Protein AF-A0A915ID88-F1 (afdb_monomer_lite)

Structure (mmCIF, N/CA/C/O backbone):
data_AF-A0A915ID88-F1
#
_entry.id   AF-A0A915ID88-F1
#
loop_
_atom_site.group_PDB
_atom_site.id
_atom_site.type_symbol
_atom_site.label_atom_id
_atom_site.label_alt_id
_atom_site.label_comp_id
_atom_site.label_asym_id
_atom_site.label_entity_id
_atom_site.label_seq_id
_atom_site.pdbx_PDB_ins_code
_atom_site.Cartn_x
_atom_site.Cartn_y
_atom_site.Cartn_z
_atom_site.occupancy
_atom_site.B_iso_or_equiv
_atom_site.auth_seq_id
_atom_site.auth_comp_id
_atom_site.auth_asym_id
_atom_site.auth_atom_id
_atom_site.pdbx_PDB_model_num
ATOM 1 N N . MET A 1 1 ? 20.698 13.319 -24.435 1.00 48.31 1 MET A N 1
ATOM 2 C CA . MET A 1 1 ? 21.457 12.767 -23.294 1.00 48.31 1 MET A CA 1
ATOM 3 C C . MET A 1 1 ? 20.736 11.503 -22.877 1.00 48.31 1 MET A C 1
ATOM 5 O O . MET A 1 1 ? 19.525 11.572 -22.724 1.00 48.31 1 MET A O 1
ATOM 9 N N . ARG A 1 2 ? 21.416 10.352 -22.846 1.00 58.12 2 ARG A N 1
ATOM 10 C CA . ARG A 1 2 ? 20.811 9.112 -22.338 1.00 58.12 2 ARG A CA 1
ATOM 11 C C . ARG A 1 2 ? 20.704 9.270 -20.818 1.00 58.12 2 ARG A C 1
ATOM 13 O O . ARG A 1 2 ? 21.657 9.757 -20.217 1.00 58.12 2 ARG A O 1
ATOM 20 N N . ASP A 1 3 ? 19.543 8.951 -20.260 1.00 83.62 3 ASP A N 1
ATOM 21 C CA . ASP A 1 3 ? 19.298 8.963 -18.817 1.00 83.62 3 ASP A CA 1
ATOM 22 C C . ASP A 1 3 ? 20.372 8.112 -18.106 1.00 83.62 3 ASP A C 1
ATOM 24 O O . ASP A 1 3 ? 20.806 7.083 -18.639 1.00 83.62 3 ASP A O 1
ATOM 28 N N . GLU A 1 4 ? 20.860 8.552 -16.944 1.00 86.19 4 GLU A N 1
ATOM 29 C CA . GLU A 1 4 ? 21.868 7.807 -16.176 1.00 86.19 4 GLU A CA 1
ATOM 30 C C . GLU A 1 4 ? 21.351 6.411 -15.797 1.00 86.19 4 GLU A C 1
ATOM 32 O O . GLU A 1 4 ? 22.113 5.439 -15.827 1.00 86.19 4 GLU A O 1
ATOM 37 N N . SER A 1 5 ? 20.041 6.294 -15.556 1.00 83.81 5 SER A N 1
ATOM 38 C CA . SER A 1 5 ? 19.356 5.023 -15.304 1.00 83.81 5 SER A CA 1
ATOM 39 C C . SER A 1 5 ? 19.435 4.068 -16.502 1.00 83.81 5 SER A C 1
ATOM 41 O O . SER A 1 5 ? 19.784 2.898 -16.341 1.00 83.81 5 SER A O 1
ATOM 43 N N . GLU A 1 6 ? 19.223 4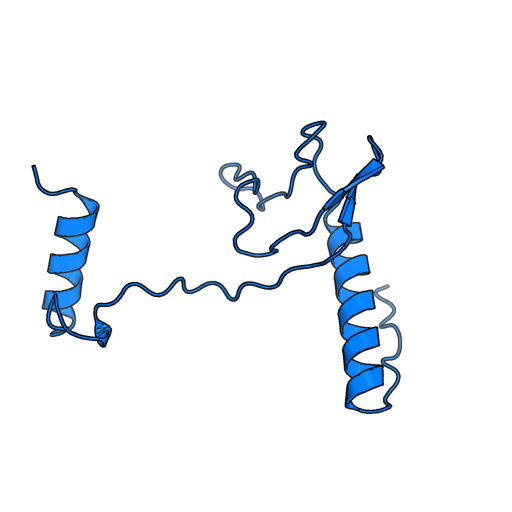.568 -17.720 1.00 86.69 6 GLU A N 1
ATOM 44 C CA . GLU A 1 6 ? 19.307 3.796 -18.968 1.00 86.69 6 GLU A CA 1
ATOM 45 C C . GLU A 1 6 ? 20.742 3.337 -19.269 1.00 86.69 6 GLU A C 1
ATOM 47 O O . GLU A 1 6 ? 20.978 2.227 -19.757 1.00 86.69 6 GLU A O 1
ATOM 52 N N . SER A 1 7 ? 21.732 4.177 -18.956 1.00 89.31 7 SER A N 1
ATOM 53 C CA . SER A 1 7 ? 23.149 3.817 -19.086 1.00 89.31 7 SER A CA 1
ATOM 54 C C . SER A 1 7 ? 23.538 2.694 -18.118 1.00 89.31 7 SER A C 1
ATOM 56 O O . SER A 1 7 ? 24.204 1.722 -18.507 1.00 89.31 7 SER A O 1
ATOM 58 N N . LEU A 1 8 ? 23.082 2.796 -16.866 1.00 92.25 8 LEU A N 1
ATOM 59 C CA . LEU A 1 8 ? 23.338 1.798 -15.833 1.00 92.25 8 LEU A CA 1
ATOM 60 C C . LEU A 1 8 ? 22.641 0.472 -16.158 1.00 92.25 8 LEU A C 1
ATOM 62 O O . LEU A 1 8 ? 23.289 -0.574 -16.119 1.00 92.25 8 LEU A O 1
ATOM 66 N N . LYS A 1 9 ? 21.369 0.518 -16.576 1.00 91.19 9 LYS A N 1
ATOM 67 C CA . LYS A 1 9 ? 20.600 -0.655 -17.012 1.00 91.19 9 LYS A CA 1
ATOM 68 C C . LYS A 1 9 ? 21.320 -1.406 -18.133 1.00 91.19 9 LYS A C 1
ATOM 70 O O . LYS A 1 9 ? 21.600 -2.593 -17.988 1.00 91.19 9 LYS A O 1
ATOM 75 N N . SER A 1 10 ? 21.696 -0.719 -19.216 1.00 91.12 10 SER A N 1
ATOM 76 C CA . SER A 1 10 ? 22.422 -1.338 -20.339 1.00 91.12 10 SER A CA 1
ATOM 77 C C . SER A 1 10 ? 23.758 -1.953 -19.894 1.00 91.12 10 SER A C 1
ATOM 79 O O . SER A 1 10 ? 24.137 -3.027 -20.362 1.00 91.12 10 SER A O 1
ATOM 81 N N . THR A 1 11 ? 24.486 -1.295 -18.986 1.00 94.12 11 THR A N 1
ATOM 82 C CA . THR A 1 11 ? 25.762 -1.815 -18.467 1.00 94.12 11 THR A CA 1
ATOM 83 C C . THR A 1 11 ? 25.559 -3.083 -17.636 1.00 94.12 11 THR A C 1
ATOM 85 O O . THR A 1 11 ? 26.269 -4.065 -17.845 1.00 94.12 11 THR A O 1
ATOM 88 N N . LEU A 1 12 ? 24.564 -3.101 -16.746 1.00 93.69 12 LEU A N 1
ATOM 89 C CA . LEU A 1 12 ? 24.250 -4.264 -15.912 1.00 93.69 12 LEU A CA 1
ATOM 90 C C . LEU A 1 12 ? 23.770 -5.457 -16.744 1.00 93.69 12 LEU A C 1
ATOM 92 O O . LEU A 1 12 ? 24.253 -6.568 -16.541 1.00 93.69 12 LEU A O 1
ATOM 96 N N . LEU A 1 13 ? 22.892 -5.231 -17.725 1.00 95.25 13 LEU A N 1
ATOM 97 C CA . LEU A 1 13 ? 22.415 -6.293 -18.617 1.00 95.25 13 LEU A CA 1
ATOM 98 C C . LEU A 1 13 ? 23.569 -6.923 -19.411 1.00 95.25 13 LEU A C 1
ATOM 100 O O . LEU A 1 13 ? 23.649 -8.146 -19.503 1.00 95.25 13 LEU A O 1
ATOM 104 N N . LYS A 1 14 ? 24.530 -6.115 -19.885 1.00 94.44 14 LYS A N 1
ATOM 105 C CA . LYS A 1 14 ? 25.759 -6.619 -20.527 1.00 94.44 14 LYS A CA 1
ATOM 106 C C . LYS A 1 14 ? 26.608 -7.470 -19.584 1.00 94.44 14 LYS A C 1
ATO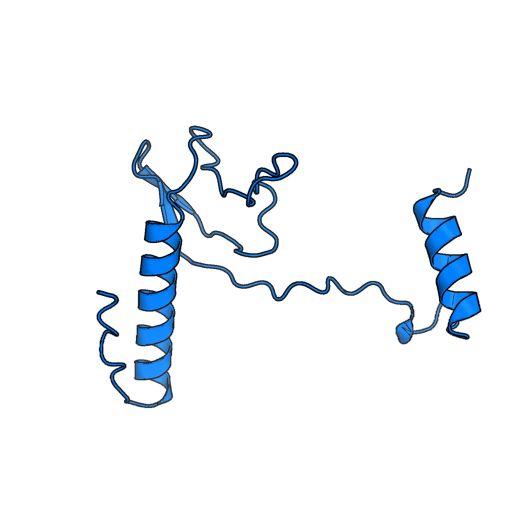M 108 O O . LYS A 1 14 ? 27.105 -8.505 -20.018 1.00 94.44 14 LYS A O 1
ATOM 113 N N . CYS A 1 15 ? 26.758 -7.073 -18.318 1.00 95.81 15 CYS A N 1
ATOM 114 C CA . CYS A 1 15 ? 27.470 -7.875 -17.313 1.00 95.81 15 CYS A CA 1
ATOM 115 C C . CYS A 1 15 ? 26.790 -9.226 -17.051 1.00 95.81 15 CYS A C 1
ATOM 117 O O . CYS A 1 15 ? 27.472 -10.208 -16.773 1.00 95.81 15 CYS A O 1
ATOM 119 N N . LEU A 1 16 ? 25.461 -9.277 -17.155 1.00 94.81 16 LEU A N 1
ATOM 120 C CA . LEU A 1 16 ? 24.659 -10.491 -16.993 1.00 94.81 16 LEU A CA 1
ATOM 121 C C . LEU A 1 16 ? 24.507 -11.298 -18.293 1.00 94.81 16 LEU A C 1
ATOM 123 O O . LEU A 1 16 ? 23.836 -12.326 -18.288 1.00 94.81 16 LEU A O 1
ATOM 127 N N . CYS A 1 17 ? 25.112 -10.853 -19.402 1.00 94.81 17 CYS A N 1
ATOM 128 C CA . CYS A 1 17 ? 24.933 -11.427 -20.740 1.00 94.81 17 CYS A CA 1
ATOM 129 C C . CYS A 1 17 ? 23.463 -11.467 -21.212 1.00 94.81 17 CYS A C 1
ATOM 131 O O . CYS A 1 17 ? 23.100 -12.305 -22.037 1.00 94.81 17 CYS A O 1
ATOM 133 N N . ILE A 1 18 ? 22.627 -10.551 -20.718 1.00 95.94 18 ILE A N 1
ATOM 134 C CA . ILE A 1 18 ? 21.220 -10.401 -21.100 1.00 95.94 18 ILE A CA 1
ATOM 135 C C . ILE A 1 18 ? 21.120 -9.343 -22.207 1.00 95.94 18 ILE A C 1
ATOM 137 O O . ILE A 1 18 ? 21.709 -8.263 -22.121 1.00 95.94 18 ILE A O 1
ATOM 141 N N . GLY A 1 19 ? 20.374 -9.642 -23.273 1.00 93.31 19 GLY A N 1
ATOM 142 C CA . GLY A 1 19 ? 20.153 -8.693 -24.366 1.00 93.31 19 GLY A CA 1
ATOM 143 C C . GLY A 1 19 ? 19.231 -7.547 -23.942 1.00 93.31 19 GLY A C 1
ATOM 144 O O . GLY A 1 19 ? 18.193 -7.796 -23.344 1.00 93.31 19 GLY A O 1
ATOM 145 N N . GLU A 1 20 ? 19.553 -6.301 -24.307 1.00 90.38 20 GLU A N 1
ATOM 146 C CA . GLU A 1 20 ? 18.789 -5.089 -23.922 1.00 90.38 20 GLU A CA 1
ATOM 147 C C . GLU A 1 20 ? 17.307 -5.123 -24.353 1.00 90.38 20 GLU A C 1
ATOM 149 O O . GLU A 1 20 ? 16.471 -4.473 -23.736 1.00 90.38 20 GLU A O 1
ATOM 154 N N . PHE A 1 21 ? 16.981 -5.924 -25.373 1.00 90.56 21 PHE A N 1
ATOM 155 C CA . PHE A 1 21 ? 15.628 -6.103 -25.922 1.00 90.56 21 PHE A CA 1
ATOM 156 C C . PHE A 1 21 ? 15.058 -7.511 -25.697 1.00 90.56 21 PHE A C 1
ATOM 158 O O . PHE A 1 21 ? 14.100 -7.907 -26.359 1.00 90.56 21 PHE A O 1
ATOM 165 N N . SER A 1 22 ? 15.693 -8.304 -24.835 1.00 93.88 22 SER A N 1
ATOM 166 C CA . SER A 1 22 ? 15.175 -9.617 -24.447 1.00 93.88 22 SER A CA 1
ATOM 167 C C . SER A 1 22 ? 14.006 -9.472 -23.472 1.00 93.88 22 SER A C 1
ATOM 169 O O . SER A 1 22 ? 13.894 -8.459 -22.781 1.00 93.88 22 SER A O 1
ATOM 171 N N . ALA A 1 23 ? 13.158 -10.498 -23.380 1.00 92.69 23 ALA A N 1
ATOM 172 C CA . ALA A 1 23 ? 12.104 -10.535 -22.368 1.00 92.69 23 ALA A CA 1
ATOM 173 C C . ALA A 1 23 ? 12.690 -10.523 -20.943 1.00 92.69 23 ALA A C 1
ATOM 175 O O . ALA A 1 23 ? 12.100 -9.934 -20.045 1.00 92.69 23 ALA A O 1
ATOM 176 N N . GLU A 1 24 ? 13.887 -11.091 -20.734 1.00 90.19 24 GLU A N 1
ATOM 177 C CA . GLU A 1 24 ? 14.561 -11.052 -19.430 1.00 90.19 24 GLU A CA 1
ATOM 178 C C . GLU A 1 24 ? 15.062 -9.649 -19.034 1.00 90.19 24 GLU A C 1
ATOM 180 O O . GLU A 1 24 ? 15.364 -9.413 -17.866 1.00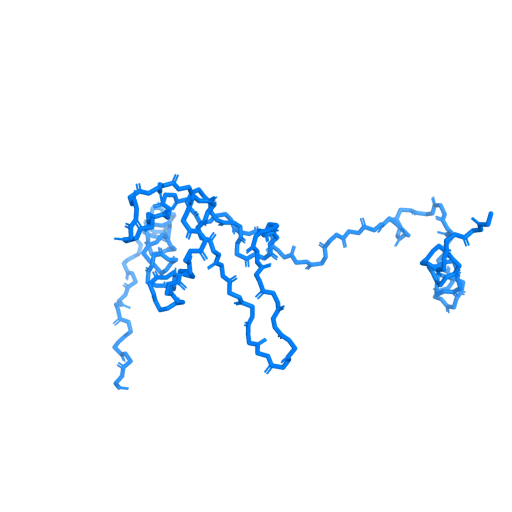 90.19 24 GLU A O 1
ATOM 185 N N . ALA A 1 25 ? 15.162 -8.712 -19.985 1.00 91.12 25 ALA A N 1
ATOM 186 C CA . ALA A 1 25 ? 15.544 -7.318 -19.736 1.00 91.12 25 ALA A CA 1
ATOM 187 C C . ALA A 1 25 ? 14.351 -6.386 -19.455 1.00 91.12 25 ALA A C 1
ATOM 189 O O . ALA A 1 25 ? 14.546 -5.183 -19.204 1.00 91.12 25 ALA A O 1
ATOM 190 N N . GLU A 1 26 ? 13.125 -6.906 -19.533 1.00 90.75 26 GLU A N 1
ATOM 191 C CA . GLU A 1 26 ? 11.927 -6.158 -19.179 1.00 90.75 26 GLU A CA 1
ATOM 192 C C . GLU A 1 26 ? 11.949 -5.850 -17.679 1.00 90.75 26 GLU A C 1
ATOM 194 O O . GLU A 1 26 ? 12.229 -6.712 -16.845 1.00 90.75 26 GLU A O 1
ATOM 199 N N . TRP A 1 27 ? 11.718 -4.585 -17.325 1.00 85.62 27 TRP A N 1
ATOM 200 C CA . TRP A 1 27 ? 11.657 -4.214 -15.919 1.00 85.62 27 TRP A CA 1
ATOM 201 C C . TRP A 1 27 ? 10.327 -4.695 -15.352 1.00 85.62 27 TRP A C 1
ATOM 203 O O . TRP A 1 27 ? 9.264 -4.293 -15.821 1.00 85.62 27 TRP A O 1
ATOM 213 N N . ILE A 1 28 ? 10.411 -5.541 -14.336 1.00 85.06 28 ILE A N 1
ATOM 214 C CA . ILE A 1 28 ? 9.267 -6.013 -13.571 1.00 85.06 28 ILE A CA 1
ATOM 215 C C . ILE A 1 28 ? 9.446 -5.466 -12.163 1.00 85.06 28 ILE A C 1
ATOM 217 O O . ILE A 1 28 ? 10.490 -5.675 -11.544 1.00 85.06 28 ILE A O 1
ATOM 221 N N . ASP A 1 29 ? 8.436 -4.753 -11.672 1.00 81.62 29 ASP A N 1
ATOM 222 C CA . ASP A 1 29 ? 8.407 -4.276 -10.294 1.00 81.62 29 ASP A CA 1
ATOM 223 C C . ASP A 1 29 ? 8.542 -5.480 -9.335 1.00 81.62 29 ASP A C 1
ATOM 225 O O . ASP A 1 29 ? 7.686 -6.374 -9.364 1.00 81.62 29 ASP A O 1
ATOM 229 N N . PRO A 1 30 ? 9.613 -5.544 -8.518 1.00 80.44 30 PRO A N 1
ATOM 230 C CA . PRO A 1 30 ? 9.894 -6.704 -7.681 1.00 80.44 30 PRO A CA 1
ATOM 231 C C . PRO A 1 30 ? 8.985 -6.799 -6.444 1.00 80.44 30 PRO A C 1
ATOM 233 O O . PRO A 1 30 ? 8.964 -7.851 -5.805 1.00 80.44 30 PRO A O 1
ATOM 236 N N . CYS A 1 31 ? 8.253 -5.738 -6.076 1.00 79.75 31 CYS A N 1
ATOM 237 C CA . CYS A 1 31 ? 7.335 -5.765 -4.935 1.00 79.75 31 CYS A CA 1
ATOM 238 C C . CYS A 1 31 ? 6.052 -6.488 -5.344 1.00 79.75 31 CYS A C 1
ATOM 240 O O . CYS A 1 31 ? 5.457 -6.170 -6.375 1.00 79.75 31 CYS A O 1
ATOM 242 N N . LEU A 1 32 ? 5.574 -7.423 -4.524 1.00 80.31 32 LEU A N 1
ATOM 243 C CA . LEU A 1 32 ? 4.209 -7.925 -4.655 1.00 80.31 32 LEU A CA 1
ATOM 244 C C . LEU A 1 32 ? 3.232 -6.807 -4.277 1.00 80.31 32 LEU A C 1
ATOM 246 O O . LEU A 1 32 ? 3.260 -6.312 -3.158 1.00 80.31 32 LEU A O 1
ATOM 250 N N . SER A 1 33 ? 2.358 -6.417 -5.202 1.00 85.81 33 SER A N 1
ATOM 251 C CA . SER A 1 33 ? 1.254 -5.508 -4.887 1.00 85.81 33 SER A CA 1
ATOM 252 C C . SER A 1 33 ? 0.180 -6.280 -4.121 1.00 85.81 33 SER A C 1
ATOM 254 O O . SER A 1 33 ? -0.307 -7.309 -4.596 1.00 85.81 33 SER A O 1
ATOM 256 N N . TYR A 1 34 ? -0.171 -5.788 -2.934 1.00 90.56 34 TYR A N 1
ATOM 257 C CA . TYR A 1 34 ? -1.343 -6.230 -2.186 1.00 90.56 34 TYR A CA 1
ATOM 258 C C . TYR A 1 34 ? -2.177 -5.002 -1.847 1.00 90.56 34 TYR A C 1
ATOM 260 O O . TYR A 1 34 ? -1.706 -4.095 -1.157 1.00 90.56 34 TYR A O 1
ATOM 268 N N . ILE A 1 35 ? -3.412 -4.982 -2.342 1.00 93.38 35 ILE A N 1
ATOM 269 C CA . ILE A 1 35 ? -4.351 -3.887 -2.122 1.00 93.38 35 ILE A CA 1
ATOM 270 C C . ILE A 1 35 ? -5.208 -4.244 -0.913 1.00 93.38 35 ILE A C 1
ATOM 272 O O . ILE A 1 35 ? -6.028 -5.157 -0.976 1.00 93.38 35 ILE A O 1
ATOM 276 N N . LEU A 1 36 ? -5.011 -3.514 0.179 1.00 94.19 36 LEU A N 1
ATOM 277 C CA . LEU A 1 36 ? -5.857 -3.581 1.356 1.00 94.19 36 LEU A CA 1
ATOM 278 C C . LEU A 1 36 ? -7.083 -2.686 1.131 1.00 94.19 36 LEU A C 1
ATOM 280 O O . LEU A 1 36 ? -6.915 -1.465 1.005 1.00 94.19 36 LEU A O 1
ATOM 284 N N . PRO A 1 37 ? -8.295 -3.253 1.030 1.00 93.25 37 PRO A N 1
ATOM 285 C CA . PRO A 1 37 ? -9.470 -2.466 0.709 1.00 93.25 37 PRO A CA 1
ATOM 286 C C . PRO A 1 37 ? -9.995 -1.718 1.940 1.00 93.25 37 PRO A C 1
ATOM 288 O O . PRO A 1 37 ? -9.741 -2.093 3.085 1.00 93.25 37 PRO A O 1
ATOM 291 N N . GLU A 1 38 ? -10.751 -0.653 1.682 1.00 92.06 38 GLU A N 1
ATOM 292 C CA . GLU A 1 38 ? -11.587 0.032 2.682 1.00 92.06 38 GLU A CA 1
ATOM 293 C C . GLU A 1 38 ? -10.849 0.577 3.926 1.00 92.06 38 GLU A C 1
ATOM 295 O O . GLU A 1 38 ? -11.399 0.645 5.028 1.00 92.06 38 GLU A O 1
ATOM 300 N N . VAL A 1 39 ? -9.612 1.049 3.767 1.00 94.44 39 VAL A N 1
ATOM 301 C CA . VAL A 1 39 ? -8.864 1.689 4.858 1.00 94.44 39 VAL A CA 1
ATOM 302 C C . VAL A 1 39 ? -9.451 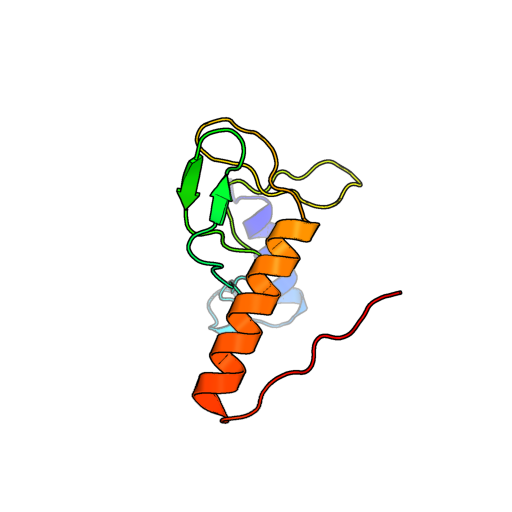3.072 5.163 1.00 94.44 39 VAL A C 1
ATOM 304 O O . VAL A 1 39 ? -9.366 4.016 4.366 1.00 94.44 39 VAL A O 1
ATOM 307 N N . ILE A 1 40 ? -10.017 3.226 6.362 1.00 94.88 40 ILE A N 1
ATOM 308 C CA . ILE A 1 40 ? -10.668 4.462 6.815 1.00 94.88 40 ILE A CA 1
ATOM 309 C C . ILE A 1 40 ? -9.706 5.305 7.653 1.00 94.88 40 ILE A C 1
ATOM 311 O O . ILE A 1 40 ? -9.222 4.902 8.705 1.00 94.88 40 ILE A O 1
ATOM 315 N N . CYS A 1 41 ? -9.475 6.551 7.241 1.00 95.06 41 CYS A N 1
ATOM 316 C CA . CYS A 1 41 ? -8.712 7.503 8.042 1.00 95.06 41 CYS A CA 1
ATOM 317 C C . CYS A 1 41 ? -9.499 7.935 9.290 1.00 95.06 41 CYS A C 1
ATOM 319 O O . CYS A 1 41 ? -10.455 8.708 9.181 1.00 95.06 41 CYS A O 1
ATOM 321 N N . LYS A 1 42 ? -9.023 7.558 10.483 1.00 94.94 42 LYS A N 1
ATOM 322 C CA . LYS A 1 42 ? -9.607 7.947 11.784 1.00 94.94 42 LYS A CA 1
ATOM 323 C C . LYS A 1 42 ? -9.755 9.457 12.006 1.00 94.94 42 LYS A C 1
ATOM 325 O O . LYS A 1 42 ? -10.572 9.887 12.812 1.00 94.94 42 LYS A O 1
ATOM 330 N N . PHE A 1 43 ? -8.986 10.281 11.296 1.00 96.12 43 PHE A N 1
ATOM 331 C CA . PHE A 1 43 ? -8.996 11.732 11.494 1.00 96.12 43 PHE A CA 1
ATOM 332 C C . PHE A 1 43 ? -10.000 12.489 10.627 1.00 96.12 43 PHE A C 1
ATOM 334 O O . PHE A 1 43 ? -10.445 13.565 11.017 1.00 96.12 43 PHE A O 1
ATOM 341 N N . CYS A 1 44 ? -10.303 11.994 9.426 1.00 96.44 44 CYS A N 1
ATOM 342 C CA . CYS A 1 44 ? -11.170 12.708 8.479 1.00 96.44 44 CYS A CA 1
ATOM 343 C C . CYS A 1 44 ? -12.257 11.836 7.840 1.00 96.44 44 CYS A C 1
ATOM 345 O O . CYS A 1 44 ? -13.013 12.333 7.002 1.00 96.44 44 CYS A O 1
ATOM 347 N N . GLY A 1 45 ? -12.314 10.550 8.198 1.00 95.19 45 GLY A N 1
ATOM 348 C CA . GLY A 1 45 ? -13.271 9.575 7.679 1.00 95.19 45 GLY A CA 1
ATOM 349 C C . GLY A 1 45 ? -13.087 9.236 6.201 1.00 95.19 45 GLY A C 1
ATOM 350 O O . GLY A 1 45 ? -13.964 8.620 5.608 1.00 95.19 45 GLY A O 1
ATOM 351 N N . HIS A 1 46 ? -11.991 9.666 5.569 1.00 96.19 46 HIS A N 1
ATOM 352 C CA . HIS A 1 46 ? -11.731 9.320 4.177 1.00 96.19 46 HIS A CA 1
ATOM 353 C C . HIS A 1 46 ? -11.391 7.833 4.071 1.00 96.19 46 HIS A C 1
ATOM 355 O O . HIS A 1 46 ? -10.424 7.385 4.685 1.00 96.19 46 HIS A O 1
ATOM 361 N N . CYS A 1 47 ? -12.202 7.107 3.308 1.00 95.50 47 CYS A N 1
ATOM 362 C CA . CYS A 1 47 ? -12.021 5.699 2.989 1.00 95.50 47 CYS A CA 1
ATOM 363 C C . CYS A 1 47 ? -11.325 5.567 1.634 1.00 95.50 47 CYS A C 1
ATOM 365 O O . CYS A 1 47 ? -11.693 6.279 0.691 1.00 95.50 47 CYS A O 1
ATOM 367 N N . ARG A 1 48 ? -10.328 4.688 1.550 1.00 94.00 48 ARG A N 1
ATOM 368 C CA . ARG A 1 48 ? -9.654 4.336 0.300 1.00 94.00 48 ARG A CA 1
ATOM 369 C C . ARG A 1 48 ? -9.025 2.956 0.392 1.00 94.00 48 ARG A C 1
ATOM 371 O O . ARG A 1 48 ? -8.704 2.495 1.481 1.00 94.00 48 ARG A O 1
ATOM 378 N N . ASP A 1 49 ? -8.719 2.393 -0.762 1.00 94.25 49 ASP A N 1
ATOM 379 C CA . ASP A 1 49 ? -7.855 1.224 -0.843 1.00 94.25 49 ASP A CA 1
ATOM 380 C C . ASP A 1 49 ? -6.385 1.660 -0.739 1.00 94.25 49 ASP A C 1
ATOM 382 O O . ASP A 1 49 ? -6.016 2.744 -1.213 1.00 94.25 49 ASP A O 1
ATOM 386 N N . VAL A 1 50 ? -5.552 0.846 -0.092 1.00 93.31 50 VAL A N 1
ATOM 387 C CA . VAL A 1 50 ? -4.118 1.098 0.128 1.00 93.31 50 VAL A CA 1
ATOM 388 C C . VAL A 1 50 ? -3.315 -0.045 -0.478 1.00 93.31 50 VAL A C 1
ATOM 390 O O . VAL A 1 50 ? -3.487 -1.191 -0.080 1.00 93.31 50 VAL A O 1
ATOM 393 N N . ASP A 1 51 ? -2.407 0.253 -1.408 1.00 92.19 51 ASP A N 1
ATOM 394 C CA . ASP A 1 51 ? -1.416 -0.732 -1.856 1.00 92.19 51 ASP A CA 1
ATOM 395 C C . ASP A 1 51 ? -0.245 -0.766 -0.862 1.00 92.19 51 ASP A C 1
ATOM 397 O O . ASP A 1 51 ? 0.521 0.189 -0.742 1.00 92.19 51 ASP A O 1
ATOM 401 N N . LEU A 1 52 ? -0.084 -1.863 -0.127 1.00 89.75 52 LEU A N 1
ATOM 402 C CA . LEU A 1 52 ? 0.922 -1.944 0.938 1.00 89.75 52 LEU A CA 1
ATOM 403 C C . LEU A 1 52 ? 2.358 -1.716 0.430 1.00 89.75 52 LEU A C 1
ATOM 405 O O . LEU A 1 52 ? 3.191 -1.203 1.172 1.00 89.75 52 LEU A O 1
ATOM 409 N N . CYS A 1 53 ? 2.636 -2.063 -0.828 1.00 84.94 53 CYS A N 1
ATOM 410 C CA . CYS A 1 53 ? 3.967 -2.010 -1.437 1.00 84.94 53 CYS A CA 1
ATOM 411 C C . CYS A 1 53 ? 4.143 -0.794 -2.354 1.00 84.94 53 CYS A C 1
ATOM 413 O O . CYS A 1 53 ? 5.210 -0.187 -2.389 1.00 84.94 53 CYS A O 1
ATOM 415 N N . ARG A 1 54 ? 3.116 -0.481 -3.153 1.00 87.62 54 ARG A N 1
ATOM 416 C CA . ARG A 1 54 ? 3.221 0.451 -4.291 1.00 87.62 54 ARG A CA 1
ATOM 417 C C . ARG A 1 54 ? 2.378 1.707 -4.134 1.00 87.62 54 ARG A C 1
ATOM 419 O O . ARG A 1 54 ? 2.175 2.434 -5.107 1.00 87.62 54 ARG A O 1
ATOM 426 N N . ASP A 1 55 ? 1.848 1.965 -2.941 1.00 88.62 55 ASP A N 1
ATOM 427 C CA . ASP A 1 55 ? 1.036 3.151 -2.722 1.00 88.62 55 ASP A CA 1
ATOM 428 C C . ASP A 1 55 ? 1.869 4.425 -2.958 1.00 88.62 55 ASP A C 1
ATOM 430 O O . ASP A 1 55 ? 2.871 4.655 -2.280 1.00 88.62 55 ASP A O 1
ATOM 434 N N . PRO A 1 56 ? 1.467 5.294 -3.904 1.00 81.12 56 PRO A N 1
ATOM 435 C CA . PRO A 1 56 ? 2.273 6.450 -4.296 1.00 81.12 56 PRO A CA 1
ATOM 436 C C . PRO A 1 56 ? 2.319 7.544 -3.219 1.00 81.12 56 PRO A C 1
ATOM 438 O O . PRO A 1 56 ? 2.988 8.562 -3.395 1.00 81.12 56 PRO A O 1
ATOM 441 N N . TYR A 1 57 ? 1.597 7.359 -2.112 1.00 80.25 57 TYR A N 1
ATOM 442 C CA . TYR A 1 57 ? 1.554 8.266 -0.970 1.00 80.25 57 TYR A CA 1
ATOM 443 C C . TYR A 1 57 ? 2.300 7.710 0.242 1.00 80.25 57 TYR A C 1
ATOM 445 O O . TYR A 1 57 ? 2.232 8.313 1.324 1.00 80.25 57 TYR A O 1
ATOM 453 N N . ILE A 1 58 ? 3.044 6.614 0.051 1.00 81.06 58 ILE A N 1
ATOM 454 C CA . ILE A 1 58 ? 4.075 6.169 0.978 1.00 81.06 58 ILE A CA 1
ATOM 455 C C . ILE A 1 58 ? 5.057 7.318 1.196 1.00 81.06 58 ILE A C 1
ATOM 457 O O . ILE A 1 58 ? 5.591 7.928 0.268 1.00 81.06 58 ILE A O 1
ATOM 461 N N . TYR A 1 59 ? 5.241 7.662 2.463 1.00 74.62 59 TYR A N 1
ATOM 462 C CA . TYR A 1 59 ? 6.206 8.651 2.887 1.00 74.62 59 TYR A CA 1
ATOM 463 C C . TYR A 1 59 ? 7.465 7.950 3.368 1.00 74.62 59 TYR A C 1
ATOM 465 O O . TYR A 1 59 ? 7.465 7.304 4.415 1.00 74.62 59 TYR A O 1
ATOM 473 N N . GLU A 1 60 ? 8.534 8.111 2.598 1.00 75.44 60 GLU A N 1
ATOM 474 C CA . GLU A 1 60 ? 9.864 7.657 2.973 1.00 75.44 60 GLU A CA 1
ATOM 475 C C . GLU A 1 60 ? 10.583 8.774 3.730 1.00 75.44 60 GLU A C 1
ATOM 477 O O . GLU A 1 60 ? 10.831 9.863 3.201 1.00 75.44 60 GLU A O 1
ATOM 482 N N . LYS A 1 61 ? 10.936 8.503 4.984 1.00 72.25 61 LYS A N 1
ATOM 483 C CA . LYS A 1 61 ? 11.904 9.311 5.724 1.00 72.25 61 LYS A CA 1
ATOM 484 C C . LYS A 1 61 ? 13.250 8.587 5.721 1.00 72.25 61 LYS A C 1
ATOM 486 O O . LYS A 1 61 ? 13.283 7.369 5.899 1.00 72.25 61 LYS A O 1
ATOM 491 N N . PRO A 1 62 ? 14.376 9.304 5.566 1.00 71.94 62 PRO A N 1
ATOM 492 C CA . PRO A 1 62 ? 15.693 8.687 5.655 1.00 71.94 62 PRO A CA 1
ATOM 493 C C . PRO A 1 62 ? 15.868 7.984 7.007 1.00 71.94 62 PRO A C 1
ATOM 495 O O . PRO A 1 62 ? 15.742 8.623 8.048 1.00 71.94 62 PRO A O 1
ATOM 498 N N . ASN A 1 63 ? 16.210 6.694 6.976 1.00 76.12 63 ASN A N 1
ATOM 499 C CA . ASN A 1 63 ? 16.446 5.841 8.150 1.00 76.12 63 ASN A CA 1
ATOM 500 C C . ASN A 1 63 ? 15.213 5.521 9.022 1.00 76.12 63 ASN A C 1
ATOM 502 O O . ASN A 1 63 ? 15.389 5.024 10.133 1.00 76.12 63 ASN A O 1
ATOM 506 N N . GLU A 1 64 ? 13.991 5.763 8.545 1.00 77.94 64 GLU A N 1
ATOM 507 C CA . GLU A 1 64 ? 12.757 5.326 9.212 1.00 77.94 64 GLU A CA 1
ATOM 508 C C . GLU A 1 64 ? 11.955 4.395 8.294 1.00 77.94 64 GLU A C 1
ATOM 510 O O . GLU A 1 64 ? 12.179 4.336 7.082 1.00 77.94 64 GLU A O 1
ATOM 515 N N . PHE A 1 65 ? 11.021 3.643 8.881 1.00 73.56 65 PHE A N 1
ATOM 516 C CA . PHE A 1 65 ? 10.089 2.840 8.100 1.00 73.56 65 PHE A CA 1
ATOM 517 C C . PHE A 1 65 ? 9.168 3.743 7.273 1.00 73.56 65 PHE A C 1
ATOM 519 O O . PHE A 1 65 ? 8.831 4.860 7.657 1.00 73.56 65 PHE A O 1
ATOM 526 N N . SER A 1 66 ? 8.781 3.241 6.106 1.00 79.50 66 SER A N 1
ATOM 527 C CA . SER A 1 66 ? 7.813 3.894 5.232 1.00 79.50 66 SER A CA 1
ATOM 528 C C . SER A 1 66 ? 6.441 3.974 5.903 1.00 79.50 66 SER A C 1
ATOM 530 O O . SER A 1 66 ? 5.986 2.988 6.480 1.00 79.50 66 SER A O 1
ATOM 532 N N . HIS A 1 67 ? 5.770 5.124 5.801 1.00 87.06 67 HIS A N 1
ATOM 533 C CA . HIS A 1 67 ? 4.439 5.328 6.386 1.00 87.06 67 HIS A CA 1
ATOM 534 C C . HIS A 1 67 ? 3.390 5.652 5.323 1.00 87.06 67 HIS A C 1
ATOM 536 O O . HIS A 1 67 ? 3.603 6.514 4.467 1.00 87.06 67 HIS A O 1
ATOM 542 N N . TRP A 1 68 ? 2.215 5.029 5.415 1.00 92.25 68 TRP A N 1
ATOM 543 C CA . TRP A 1 68 ? 1.068 5.394 4.583 1.00 92.25 68 TRP A CA 1
ATOM 544 C C . TRP A 1 68 ? 0.407 6.666 5.104 1.00 92.25 68 TRP A C 1
ATOM 546 O O . TRP A 1 68 ? 0.232 6.850 6.309 1.00 92.25 68 TRP A O 1
ATOM 556 N N . ARG A 1 69 ? -0.033 7.539 4.193 1.00 92.62 69 ARG A N 1
ATOM 557 C CA . ARG A 1 69 ? -0.758 8.767 4.546 1.00 92.62 69 ARG A CA 1
ATOM 558 C C . ARG A 1 69 ? -2.129 8.840 3.900 1.00 92.62 69 ARG A C 1
ATOM 560 O O . ARG A 1 69 ? -2.378 8.333 2.804 1.00 92.62 69 ARG A O 1
ATOM 567 N N . CYS A 1 70 ? -3.031 9.522 4.594 1.00 92.81 70 CYS A N 1
ATOM 568 C CA . CYS A 1 70 ? -4.338 9.855 4.063 1.00 92.81 70 CYS A CA 1
ATOM 569 C C . CYS A 1 70 ? -4.229 10.947 2.991 1.00 92.81 70 CYS A C 1
ATOM 571 O O . CYS A 1 70 ? -3.715 12.030 3.259 1.00 92.81 70 CYS A O 1
ATOM 573 N N . LEU A 1 71 ? -4.839 10.712 1.829 1.00 91.50 71 LEU A N 1
ATOM 574 C CA . LEU A 1 71 ? -4.893 11.647 0.692 1.00 91.50 71 LEU A CA 1
ATOM 575 C C . LEU A 1 71 ? -5.535 12.997 1.014 1.00 91.50 71 LEU A C 1
ATOM 577 O O . LEU A 1 71 ? -5.287 13.994 0.341 1.00 91.50 71 LEU A O 1
ATOM 581 N N . ARG A 1 72 ? -6.426 13.014 2.008 1.00 93.62 72 ARG A N 1
AT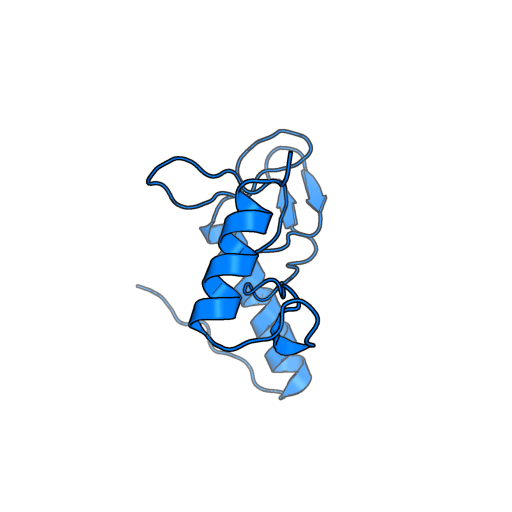OM 582 C CA . ARG A 1 72 ? -7.280 14.166 2.290 1.00 93.62 72 ARG A CA 1
ATOM 583 C C . ARG A 1 72 ? -6.701 15.082 3.356 1.00 93.62 72 ARG A C 1
ATOM 585 O O . ARG A 1 72 ? -6.752 16.297 3.209 1.00 93.62 72 ARG A O 1
ATOM 592 N N . CYS A 1 73 ? -6.210 14.510 4.452 1.00 94.19 73 CYS A N 1
ATOM 593 C CA . CYS A 1 73 ? -5.717 15.276 5.598 1.00 94.19 73 CYS A CA 1
ATOM 594 C C . CYS A 1 73 ? -4.207 15.141 5.823 1.00 94.19 73 CYS A C 1
ATOM 596 O O . CYS A 1 73 ? -3.695 15.756 6.756 1.00 94.19 73 CYS A O 1
ATOM 598 N N . ASN A 1 74 ? -3.505 14.351 4.998 1.00 91.75 74 ASN A N 1
ATOM 599 C CA . ASN A 1 74 ? -2.064 14.080 5.071 1.00 91.75 74 ASN A CA 1
ATOM 600 C C . ASN A 1 74 ? -1.569 13.525 6.413 1.00 91.75 74 ASN A C 1
ATOM 602 O O . ASN A 1 74 ? -0.366 13.511 6.665 1.00 91.75 74 ASN A O 1
ATOM 606 N N . LYS A 1 75 ? -2.478 13.056 7.272 1.00 92.31 75 LYS A N 1
ATOM 607 C CA . LYS A 1 75 ? -2.103 12.356 8.497 1.00 92.31 75 LYS A CA 1
ATOM 608 C C . LYS A 1 75 ? -1.684 10.930 8.174 1.00 92.31 75 LYS A C 1
ATOM 610 O O . LYS A 1 75 ? -2.245 10.306 7.271 1.00 92.31 75 LYS A O 1
ATOM 615 N N . GLU A 1 76 ? -0.693 10.467 8.916 1.00 92.81 76 GLU A N 1
ATOM 616 C CA . GLU A 1 76 ? -0.176 9.106 8.856 1.00 92.81 76 GLU A CA 1
ATOM 617 C C . GLU A 1 76 ? -1.244 8.127 9.357 1.00 92.81 76 GLU A C 1
ATOM 619 O O . GLU A 1 76 ? -1.991 8.430 10.296 1.00 92.81 76 GLU A O 1
ATOM 624 N N . TYR A 1 77 ? -1.359 6.994 8.669 1.00 93.38 77 TYR A N 1
ATOM 625 C CA . TYR A 1 77 ? -2.085 5.838 9.176 1.00 93.38 77 TYR A CA 1
ATOM 626 C C . TYR A 1 77 ? -1.246 5.160 10.258 1.00 93.38 77 TYR A C 1
ATOM 628 O O . TYR A 1 77 ? -0.017 5.179 10.204 1.00 93.38 77 TYR A O 1
ATOM 636 N N . ASP A 1 78 ? -1.929 4.577 11.235 1.00 91.19 78 ASP A N 1
ATOM 637 C CA . ASP A 1 78 ? -1.300 3.774 12.273 1.00 91.19 78 ASP A CA 1
ATOM 638 C C . ASP A 1 78 ? -0.931 2.401 11.693 1.00 91.19 78 ASP A C 1
ATOM 640 O O . ASP A 1 78 ? -1.791 1.715 11.139 1.00 91.19 78 ASP A O 1
ATOM 644 N N . SER A 1 79 ? 0.345 2.020 11.773 1.00 90.44 79 SER A N 1
ATOM 645 C CA . SER A 1 79 ? 0.830 0.753 11.221 1.00 90.44 79 SER A CA 1
ATOM 646 C C . SER A 1 79 ? 0.186 -0.454 11.900 1.00 90.44 79 SER A C 1
ATOM 648 O O . SER A 1 79 ? -0.144 -1.412 11.204 1.00 90.44 79 SER A O 1
ATOM 650 N N . ASP A 1 80 ? -0.060 -0.380 13.211 1.00 91.25 80 ASP A N 1
ATOM 651 C CA . ASP A 1 80 ? -0.669 -1.476 13.976 1.00 91.25 80 ASP A CA 1
ATOM 652 C C . ASP A 1 80 ? -2.124 -1.701 13.530 1.00 91.25 80 ASP A C 1
ATOM 654 O O . ASP A 1 80 ? -2.613 -2.825 13.443 1.00 91.25 80 ASP A O 1
ATOM 658 N N . GLU A 1 81 ? -2.823 -0.621 13.171 1.00 90.81 81 GLU A N 1
ATOM 659 C CA . GLU A 1 81 ? -4.181 -0.695 12.633 1.00 90.81 81 GLU A CA 1
ATOM 660 C C . GLU A 1 81 ? -4.205 -1.257 11.210 1.00 90.81 81 GLU A C 1
ATOM 662 O O . GLU A 1 81 ? -5.067 -2.073 10.884 1.00 90.81 81 GLU A O 1
ATOM 667 N N . ILE A 1 82 ? -3.268 -0.837 10.355 1.00 92.69 82 ILE A N 1
ATOM 668 C CA . ILE A 1 82 ? -3.130 -1.403 9.007 1.00 92.69 82 ILE A CA 1
ATOM 669 C C . ILE A 1 82 ? -2.852 -2.908 9.098 1.00 92.69 82 ILE A C 1
ATOM 671 O O . ILE A 1 82 ? -3.459 -3.686 8.358 1.00 92.69 82 ILE A O 1
ATOM 675 N N . GLU A 1 83 ? -1.988 -3.323 10.026 1.00 92.94 83 GLU A N 1
ATOM 676 C CA . GLU A 1 83 ? -1.713 -4.732 10.304 1.00 92.94 83 GLU A CA 1
ATOM 677 C C . GLU A 1 83 ? -2.969 -5.472 10.783 1.00 92.94 83 GLU A C 1
ATOM 679 O O . GLU A 1 83 ? -3.288 -6.540 10.256 1.00 92.94 83 GLU A O 1
ATOM 684 N N . GLU A 1 84 ? -3.740 -4.901 11.712 1.00 92.38 84 GLU A N 1
ATOM 685 C CA . GLU A 1 84 ? -4.976 -5.525 12.191 1.00 92.38 84 GLU A CA 1
ATOM 686 C C . GLU A 1 84 ? -6.002 -5.710 11.058 1.00 92.38 84 GLU A C 1
ATOM 688 O O . GLU A 1 84 ? -6.588 -6.790 10.925 1.00 92.38 84 GLU A O 1
ATOM 693 N N . ILE A 1 85 ? -6.185 -4.702 10.200 1.00 92.50 85 ILE A N 1
ATOM 694 C CA . ILE A 1 85 ? -7.087 -4.783 9.039 1.00 92.50 85 ILE A CA 1
ATOM 695 C C . ILE A 1 85 ? -6.592 -5.850 8.052 1.00 92.50 85 ILE A C 1
ATOM 697 O O . ILE A 1 85 ? -7.402 -6.616 7.520 1.00 92.50 85 ILE A O 1
ATOM 701 N N . LEU A 1 86 ? -5.280 -5.946 7.818 1.00 93.38 86 LEU A N 1
ATOM 702 C CA . LEU A 1 86 ? -4.686 -6.975 6.962 1.00 93.38 86 LEU A CA 1
ATOM 703 C C . LEU A 1 86 ? -4.947 -8.381 7.509 1.00 93.38 86 LEU A C 1
ATOM 705 O O . LEU A 1 86 ? -5.405 -9.253 6.769 1.00 93.38 86 LEU A O 1
ATOM 709 N N . ILE A 1 87 ? -4.709 -8.598 8.803 1.00 92.94 87 ILE A N 1
ATOM 710 C CA . ILE A 1 87 ? -4.958 -9.884 9.464 1.00 92.94 87 ILE A CA 1
ATOM 711 C C . ILE A 1 87 ? -6.439 -10.264 9.355 1.00 92.94 87 ILE A C 1
ATOM 713 O O . ILE A 1 87 ? -6.759 -11.420 9.077 1.00 92.94 87 ILE A O 1
ATOM 717 N N . GLN A 1 88 ? -7.352 -9.308 9.537 1.00 91.00 88 GLN A N 1
ATOM 718 C CA . GLN A 1 88 ? -8.790 -9.550 9.391 1.00 91.00 88 GLN A CA 1
ATOM 719 C C . GLN A 1 88 ? -9.158 -9.998 7.971 1.00 91.00 88 GLN A C 1
ATOM 721 O O . GLN A 1 88 ? -9.880 -10.986 7.826 1.00 91.00 88 GLN A O 1
ATOM 726 N N . HIS A 1 89 ? -8.627 -9.331 6.942 1.00 91.44 89 HIS A N 1
ATOM 727 C CA . HIS A 1 89 ? -8.866 -9.703 5.544 1.00 91.44 89 HIS A CA 1
ATOM 728 C C . HIS A 1 89 ? -8.314 -11.089 5.217 1.00 91.44 89 HIS A C 1
ATOM 730 O O . HIS A 1 89 ? -9.038 -11.931 4.692 1.00 91.44 89 HIS A O 1
ATOM 736 N N . LEU A 1 90 ? -7.068 -11.368 5.604 1.00 90.75 90 LEU A N 1
ATOM 737 C CA . LEU A 1 90 ? -6.449 -12.670 5.364 1.00 90.75 90 LEU A CA 1
ATOM 738 C C . LEU A 1 90 ? -7.197 -13.799 6.077 1.00 90.75 90 LEU A C 1
ATOM 740 O O . LEU A 1 90 ? -7.409 -14.859 5.493 1.00 90.75 90 LEU A O 1
ATOM 744 N N . ASN A 1 91 ? -7.636 -13.582 7.317 1.00 90.56 91 ASN A N 1
ATOM 745 C CA . ASN A 1 91 ? -8.418 -14.575 8.050 1.00 90.56 91 ASN A CA 1
ATOM 746 C C . ASN A 1 91 ? -9.778 -14.831 7.389 1.00 90.56 91 ASN A C 1
ATOM 748 O O . ASN A 1 91 ? -10.214 -15.983 7.330 1.00 90.56 91 ASN A O 1
ATOM 752 N N . ALA A 1 92 ? -10.434 -13.785 6.879 1.00 89.12 92 ALA A N 1
ATOM 753 C CA . ALA A 1 92 ? -11.676 -13.928 6.127 1.00 89.12 92 ALA A CA 1
ATOM 754 C C . ALA A 1 92 ? -11.455 -14.730 4.834 1.00 89.12 92 ALA A C 1
ATOM 756 O O . ALA A 1 92 ? -12.189 -15.686 4.577 1.00 89.12 92 ALA A O 1
ATOM 757 N N . ASP A 1 93 ? -10.407 -14.411 4.073 1.00 89.44 93 ASP A N 1
ATOM 758 C CA . ASP A 1 93 ? -10.057 -15.120 2.840 1.00 89.44 93 ASP A CA 1
ATOM 759 C C . ASP A 1 93 ? -9.716 -16.592 3.104 1.00 89.44 93 ASP A C 1
ATOM 761 O O . ASP A 1 93 ? -10.227 -17.484 2.422 1.00 89.44 93 ASP A O 1
ATOM 765 N N . VAL A 1 94 ? -8.906 -16.881 4.128 1.00 90.56 94 VAL A N 1
ATOM 766 C CA . VAL A 1 94 ? -8.565 -18.259 4.519 1.00 90.56 94 VAL A CA 1
ATOM 767 C C . VAL A 1 94 ? -9.818 -19.042 4.897 1.00 90.56 94 VAL A C 1
ATOM 769 O O . VAL A 1 94 ? -9.985 -20.173 4.427 1.00 90.56 94 VAL A O 1
ATOM 772 N N . LEU A 1 95 ? -10.720 -18.457 5.688 1.00 91.31 95 LEU A N 1
ATOM 773 C CA . LEU A 1 95 ? -11.971 -19.107 6.072 1.00 91.31 95 LEU A CA 1
ATOM 774 C C . LEU A 1 95 ? -12.840 -19.419 4.848 1.00 91.31 95 LEU A C 1
ATOM 776 O O . LEU A 1 95 ? -13.359 -20.529 4.738 1.00 91.31 95 LEU A O 1
ATOM 780 N N . LEU A 1 96 ? -12.966 -18.482 3.906 1.00 90.56 96 LEU A N 1
ATOM 781 C CA . LEU A 1 96 ? -13.755 -18.674 2.686 1.00 90.56 96 LEU A CA 1
ATOM 782 C C . LEU A 1 96 ? -13.165 -19.747 1.763 1.00 90.56 96 LEU A C 1
ATOM 784 O O . LEU A 1 96 ? -13.914 -20.529 1.175 1.00 90.56 96 LEU A O 1
ATOM 788 N N . LEU A 1 97 ? -11.838 -19.799 1.634 1.00 90.81 97 LEU A N 1
ATOM 789 C CA . LEU A 1 97 ? -11.155 -20.719 0.720 1.00 90.81 97 LEU A CA 1
ATOM 790 C C . LEU A 1 97 ? -11.008 -22.134 1.284 1.00 90.81 97 LEU A C 1
ATOM 792 O O . LEU A 1 97 ? -11.017 -23.103 0.525 1.00 90.81 97 LEU A O 1
ATOM 796 N N . THR A 1 98 ? -10.836 -22.262 2.599 1.00 90.56 98 THR A N 1
ATOM 797 C CA . THR A 1 98 ? -10.463 -23.536 3.237 1.00 90.56 98 THR A CA 1
ATOM 798 C C . THR A 1 98 ? -11.508 -24.065 4.217 1.00 90.56 98 THR A C 1
ATOM 800 O O . THR A 1 98 ? -11.491 -25.253 4.534 1.00 90.56 98 THR A O 1
ATOM 803 N N . GLY A 1 99 ? -12.416 -23.212 4.703 1.00 87.00 99 GLY A N 1
ATOM 804 C CA . GLY A 1 99 ? -13.334 -23.530 5.800 1.00 87.00 99 GLY A CA 1
ATOM 805 C C . GLY A 1 99 ? -12.663 -23.588 7.178 1.00 87.00 99 GLY A C 1
ATOM 806 O O . GLY A 1 99 ? -13.283 -24.069 8.125 1.00 87.00 99 GLY A O 1
ATOM 807 N N . TYR A 1 100 ? -11.407 -23.144 7.298 1.00 82.38 100 TYR A N 1
ATOM 808 C CA . TYR A 1 100 ? -10.635 -23.170 8.540 1.00 82.38 100 TYR A CA 1
ATOM 809 C C . TYR A 1 100 ? -10.648 -21.809 9.247 1.00 82.38 100 TYR A C 1
ATOM 811 O O . TYR A 1 100 ? -10.312 -20.789 8.648 1.00 82.38 100 TYR A O 1
ATOM 819 N N . GLU A 1 101 ? -10.983 -21.800 10.540 1.00 77.38 101 GLU A N 1
ATOM 820 C CA . GLU A 1 101 ? -10.834 -20.615 11.389 1.00 77.38 101 GLU A CA 1
ATOM 821 C C . GLU A 1 101 ? -9.399 -20.499 11.910 1.00 77.38 101 GLU A C 1
ATOM 823 O O . GLU A 1 101 ? -8.892 -21.377 12.612 1.00 77.38 101 GLU A O 1
ATOM 828 N N . VAL A 1 102 ? -8.749 -19.379 11.595 1.00 75.94 102 VAL A N 1
ATOM 829 C CA . VAL A 1 102 ? -7.431 -19.049 12.137 1.00 75.94 102 VAL A CA 1
ATOM 830 C C . VAL A 1 102 ? -7.599 -18.521 13.560 1.00 75.94 102 VAL A C 1
ATOM 832 O O . VAL A 1 102 ? -8.164 -17.450 13.786 1.00 75.94 102 VAL A O 1
ATOM 835 N N . SER A 1 103 ? -7.097 -19.273 14.539 1.00 70.38 103 SER A N 1
ATOM 836 C CA . SER A 1 103 ? -7.037 -18.835 15.933 1.00 70.38 103 SER A CA 1
ATOM 837 C C . SER A 1 103 ? -6.220 -17.546 16.048 1.00 70.38 103 SER A C 1
ATOM 839 O O . SER A 1 103 ? -5.094 -17.492 15.553 1.00 70.38 103 SER A O 1
ATOM 841 N N . LYS A 1 104 ? -6.746 -16.524 16.739 1.00 61.12 104 LYS A N 1
ATOM 842 C CA . LYS A 1 104 ? -5.964 -15.326 17.082 1.00 61.12 104 LYS A CA 1
ATOM 843 C C . LYS A 1 104 ? -4.698 -15.754 17.828 1.00 61.12 104 LYS A C 1
ATOM 845 O O . LYS A 1 104 ? -4.788 -16.320 18.916 1.00 61.12 104 LYS A O 1
ATOM 850 N N . VAL A 1 105 ? -3.532 -15.473 17.252 1.00 56.47 105 VAL A N 1
ATOM 851 C CA . VAL A 1 105 ? -2.265 -15.544 17.982 1.00 56.47 105 VAL A CA 1
ATOM 852 C C . VAL A 1 105 ? -2.293 -14.398 18.989 1.00 56.47 105 VAL A C 1
ATOM 854 O O . VAL A 1 105 ? -2.338 -13.234 18.598 1.00 56.47 105 VAL A O 1
ATOM 857 N N . GLN A 1 106 ? -2.349 -14.717 20.282 1.00 42.06 106 GLN A N 1
ATOM 858 C CA . GLN A 1 106 ? -2.127 -13.720 21.324 1.00 42.06 106 GLN A CA 1
ATOM 859 C C . GLN A 1 106 ? -0.631 -13.412 21.332 1.00 42.06 106 GLN A C 1
ATOM 861 O O . GLN A 1 106 ? 0.177 -14.286 21.640 1.00 42.06 106 GLN A O 1
ATOM 866 N N . VAL A 1 107 ? -0.272 -12.204 20.910 1.00 48.16 107 VAL A N 1
ATOM 867 C CA . VAL A 1 107 ? 1.066 -11.659 21.130 1.00 48.16 107 VAL A CA 1
ATOM 868 C C . VAL A 1 107 ? 1.028 -11.036 22.525 1.00 48.16 107 VAL A C 1
ATOM 870 O O . VAL A 1 107 ? 0.247 -10.110 22.749 1.00 48.16 107 VAL A O 1
ATOM 873 N N . ASP A 1 108 ? 1.766 -11.636 23.462 1.00 36.50 108 ASP A N 1
ATOM 874 C CA . ASP A 1 108 ? 1.921 -11.171 24.850 1.00 36.50 108 ASP A CA 1
ATOM 875 C C . ASP A 1 108 ? 2.742 -9.873 24.946 1.00 36.50 108 ASP A C 1
ATOM 877 O O . ASP A 1 108 ? 3.711 -9.722 24.162 1.00 36.50 108 ASP A O 1
#

Sequence (108 aa):
MRDESESLKSTLLKCLCIGEFSAEAEWIDPCLSYILPEVICKFCGHCRDVDLCRDPYIYEKPNEFSHWRCLRCNKEYDSDEIEEILIQHLNADVLLLTGYEVSKVQVD

pLDDT: mean 86.48, s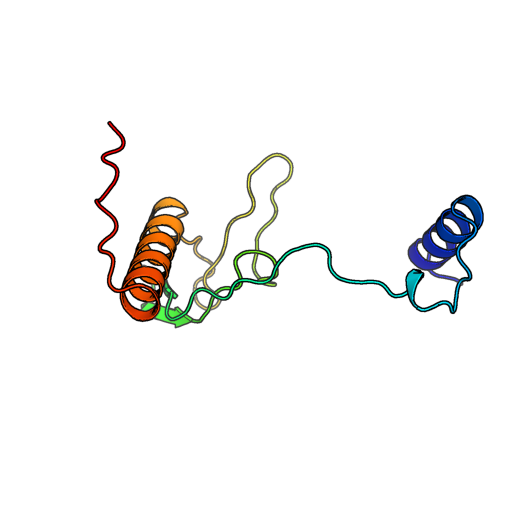td 11.57, range [36.5, 96.44]

Radius of gyration: 19.81 Å; chains: 1; bounding box: 41×39×51 Å

Organism: Romanomermis culicivorax (NCBI:txid13658)

Secondary structure (DSSP, 8-state):
---HHHHHHHHHHHHTT--TTSGGGS----SPP-EEEEEE-TTT--EEEEETTT-TT-BPPTTS--B-B-TTT-PBPPHHHHHHHHHHHHHHHHHHHH----------

Foldseek 3Di:
DPPPVNVVLVVVCVVVVHDCPDPVSDDDDPDDWDWLAFDADPPPRDTGIAGPTDRPQFDDDVPDDTFHADPPPRDTDDPVVVVVSVVVVVQVVCCVVPVDGDDDDDDD

InterPro domains:
  IPR029703 DNA polymerase epsilon catalytic subunit [PTHR10670] (3-95)